Protein AF-A0A8C3XRW6-F1 (afdb_monomer)

InterPro domains:
  IPR001909 Krueppel-associated box [PF01352] (2-42)
  IPR001909 Krueppel-associated box [PS50805] (3-42)
  IPR001909 Krueppel-associated box [SM00349] (3-42)
  IPR001909 Krueppel-associated box [cd07765] (3-42)
  IPR036051 Krueppel-associated box domain superfamily [SSF109640] (1-42)
  IPR050169 Krueppel C2H2-type zinc-finger [PTHR23232] (1-42)

Secondary structure (DSSP, 8-state):
----GGGT-----HHHHHH--HHHHHHHHHHHHHHHHHHHT-

Organism: Chelydra serpentina (NCBI:txid8475)

Radius of gyration: 11.95 Å; Cα contacts (8 Å, |Δi|>4): 14; chains: 1; bounding box: 28×9×33 Å

Mean predicted aligned error: 2.49 Å

Nearest PDB structures (foldseek):
  7z36-assembly1_D  TM=9.544E-01  e=3.132E-02  Homo sapiens

Foldseek 3Di:
DQDDLVNVQDDDDPVRVVVDDPVRVVVNVVSSVVSVVVSVVD

Solvent-accessible surface area (backbone atoms only — not comparable to full-atom values): 2696 Å² total; per-residue (Å²): 129,84,77,53,52,80,82,73,58,85,84,71,53,76,71,58,56,67,70,49,50,75,67,54,52,52,49,51,55,53,52,53,50,51,48,44,54,53,46,78,73,110

Structure (mmCIF, N/CA/C/O backbone):
data_AF-A0A8C3XRW6-F1
#
_entry.id   AF-A0A8C3XRW6-F1
#
loop_
_atom_site.group_PDB
_atom_site.id
_atom_site.type_symbol
_atom_site.label_atom_id
_atom_site.label_alt_id
_atom_site.label_comp_id
_atom_site.label_asym_id
_atom_site.label_entity_id
_atom_site.label_seq_id
_atom_site.pdbx_PDB_ins_code
_atom_site.Cartn_x
_atom_site.Cartn_y
_atom_site.Cartn_z
_atom_site.occupancy
_atom_site.B_iso_or_equiv
_atom_site.auth_seq_id
_atom_site.auth_comp_id
_atom_site.auth_asym_id
_atom_site.auth_atom_id
_atom_site.pdbx_PDB_model_num
ATOM 1 N N . GLY A 1 1 ? -18.963 2.434 15.192 1.00 81.56 1 GLY A N 1
ATOM 2 C CA . GLY A 1 1 ? -18.501 1.033 15.199 1.00 81.56 1 GLY A CA 1
ATOM 3 C C . GLY A 1 1 ? -16.986 1.026 15.241 1.00 81.56 1 GLY A C 1
ATOM 4 O O . GLY A 1 1 ? -16.425 2.108 15.093 1.00 81.56 1 GLY A O 1
ATOM 5 N N . PRO A 1 2 ? -16.341 -0.126 15.483 1.00 87.38 2 PRO A N 1
ATOM 6 C CA . PRO A 1 2 ? -14.892 -0.248 15.326 1.00 87.38 2 PRO A CA 1
ATOM 7 C C . PRO A 1 2 ? -14.507 0.013 13.866 1.00 87.38 2 PRO A C 1
ATOM 9 O O . PRO A 1 2 ? -15.267 -0.351 12.969 1.00 87.38 2 PRO A O 1
ATOM 12 N N . VAL A 1 3 ? -13.363 0.662 13.651 1.00 92.88 3 VAL A N 1
ATOM 13 C CA . VAL A 1 3 ? -12.784 0.824 12.311 1.00 92.88 3 VAL A CA 1
ATOM 14 C C . VAL A 1 3 ? -12.319 -0.546 11.831 1.00 92.88 3 VAL A C 1
ATOM 16 O O . VAL A 1 3 ? -11.728 -1.307 12.594 1.00 92.88 3 VAL A O 1
ATOM 19 N N . THR A 1 4 ? -12.605 -0.864 10.578 1.00 95.81 4 THR A N 1
ATOM 20 C CA . THR A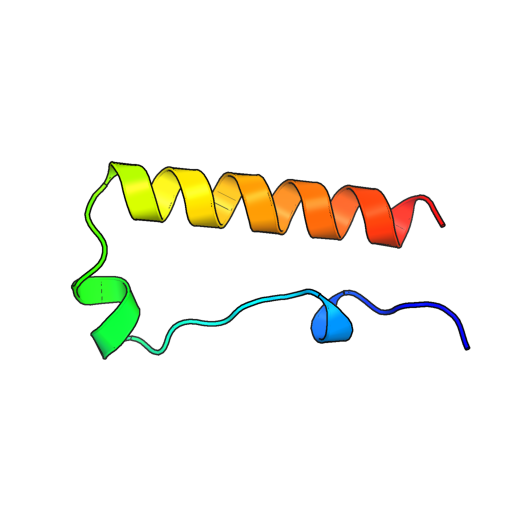 1 4 ? -12.200 -2.112 9.928 1.00 95.81 4 THR A CA 1
ATOM 21 C C . THR A 1 4 ? -11.038 -1.869 8.974 1.00 95.81 4 THR A C 1
ATOM 23 O O . THR A 1 4 ? -10.799 -0.747 8.526 1.00 95.81 4 THR A O 1
ATOM 26 N N . PHE A 1 5 ? -10.291 -2.924 8.651 1.00 95.62 5 PHE A N 1
ATOM 27 C CA . PHE A 1 5 ? -9.167 -2.796 7.727 1.00 95.62 5 PHE A CA 1
ATOM 28 C C . PHE A 1 5 ? -9.651 -2.436 6.318 1.00 95.62 5 PHE A C 1
ATOM 30 O O . PHE A 1 5 ? -9.027 -1.637 5.628 1.00 95.62 5 PHE A O 1
ATOM 37 N N . GLU A 1 6 ? -10.805 -2.963 5.918 1.00 96.25 6 GLU A N 1
ATOM 38 C CA . GLU A 1 6 ? -11.453 -2.705 4.636 1.00 96.25 6 GLU A CA 1
ATOM 39 C C . GLU A 1 6 ? -11.786 -1.222 4.419 1.00 96.25 6 GLU A C 1
ATOM 41 O O . GLU A 1 6 ? -11.802 -0.764 3.280 1.00 96.25 6 GLU A O 1
ATOM 46 N N . GLU A 1 7 ? -12.014 -0.455 5.490 1.00 96.19 7 GLU A N 1
ATOM 47 C CA . GLU A 1 7 ? -12.277 0.988 5.407 1.00 96.19 7 GLU A CA 1
ATOM 48 C C . GLU A 1 7 ? -11.016 1.817 5.116 1.00 96.19 7 GLU A C 1
ATOM 50 O O . GLU A 1 7 ? -11.125 2.958 4.667 1.00 96.19 7 GLU A O 1
ATOM 55 N N . VAL A 1 8 ? -9.823 1.262 5.356 1.00 95.69 8 VAL A N 1
ATOM 56 C CA . VAL A 1 8 ? -8.533 1.956 5.184 1.00 95.69 8 VAL A CA 1
ATOM 57 C C . VAL A 1 8 ? -7.625 1.302 4.139 1.00 95.69 8 VAL A C 1
ATOM 59 O O . VAL A 1 8 ? -6.578 1.852 3.789 1.00 95.69 8 VAL A O 1
ATOM 62 N N . ALA A 1 9 ? -7.996 0.129 3.632 1.00 96.88 9 ALA A N 1
ATOM 63 C CA . ALA A 1 9 ? -7.255 -0.567 2.598 1.00 96.88 9 ALA A CA 1
ATOM 64 C C . ALA A 1 9 ? -7.482 0.076 1.222 1.00 96.88 9 ALA A C 1
ATOM 66 O O . ALA A 1 9 ? -8.596 0.431 0.839 1.00 96.88 9 ALA A O 1
ATOM 67 N N . VAL A 1 10 ? -6.405 0.188 0.447 1.00 95.94 10 VAL A N 1
ATOM 68 C CA . VAL A 1 10 ? -6.450 0.596 -0.960 1.00 95.94 10 VAL A CA 1
ATOM 69 C C . VAL A 1 10 ? -6.200 -0.643 -1.801 1.00 95.94 10 VAL A C 1
ATOM 71 O O . VAL A 1 10 ? -5.318 -1.433 -1.483 1.00 95.94 10 VAL A O 1
ATOM 74 N N . TYR A 1 11 ? -6.949 -0.816 -2.885 1.00 95.00 11 TYR A N 1
ATOM 75 C CA . TYR A 1 11 ? -6.789 -1.961 -3.773 1.00 95.00 11 TYR A CA 1
ATOM 76 C C . TYR A 1 11 ? -6.507 -1.493 -5.186 1.00 95.00 11 TYR A C 1
ATOM 78 O O . TYR A 1 11 ? -7.196 -0.626 -5.716 1.00 95.00 11 TYR A O 1
ATOM 86 N N . PHE A 1 12 ? -5.509 -2.121 -5.795 1.00 96.44 12 PHE A N 1
ATOM 87 C CA . PHE A 1 12 ? -5.256 -2.003 -7.220 1.00 96.44 12 PHE A CA 1
ATOM 88 C C . PHE A 1 12 ? -5.895 -3.177 -7.951 1.00 96.44 12 PHE A C 1
ATOM 90 O O . PHE A 1 12 ? -5.812 -4.327 -7.507 1.00 96.44 12 PHE A O 1
ATOM 97 N N . THR A 1 13 ? -6.46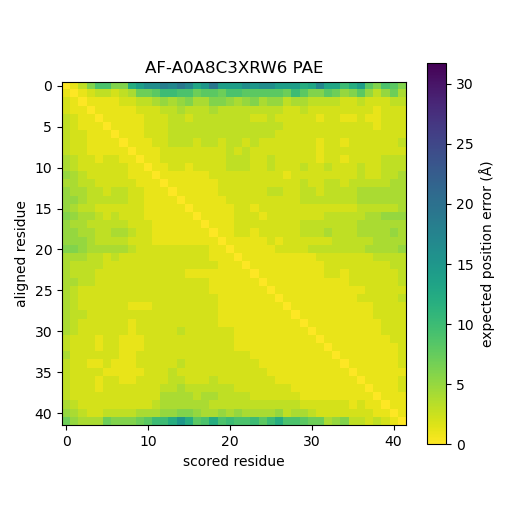9 -2.900 -9.116 1.00 97.31 13 THR A N 1
ATOM 98 C CA . THR A 1 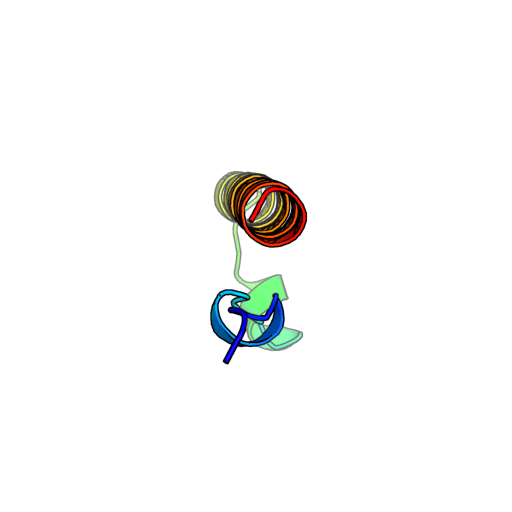13 ? -6.732 -3.933 -10.119 1.00 97.31 13 THR A CA 1
ATOM 99 C C . THR A 1 13 ? -5.419 -4.546 -10.612 1.00 97.31 13 THR A C 1
ATOM 101 O O . THR A 1 13 ? -4.318 -4.040 -10.360 1.00 97.31 13 THR A O 1
ATOM 104 N N . ARG A 1 14 ? -5.508 -5.661 -11.342 1.00 95.88 14 ARG A N 1
ATOM 105 C CA . ARG A 1 14 ? -4.320 -6.320 -11.897 1.00 95.88 14 ARG A CA 1
ATOM 106 C C . ARG A 1 14 ? -3.592 -5.408 -12.887 1.00 95.88 14 ARG A C 1
ATOM 108 O O . ARG A 1 14 ? -2.363 -5.378 -12.897 1.00 95.88 14 ARG A O 1
ATOM 115 N N . GLU A 1 15 ? -4.352 -4.679 -13.695 1.00 97.81 15 GLU A N 1
ATOM 116 C CA . GLU A 1 15 ? -3.869 -3.737 -14.698 1.00 97.81 15 GLU A CA 1
ATOM 117 C C . GLU A 1 15 ? -3.164 -2.547 -14.035 1.00 97.81 15 GLU A C 1
ATOM 119 O O . GLU A 1 15 ? -2.042 -2.222 -14.413 1.00 97.81 15 GLU A O 1
ATOM 124 N N . GLU A 1 16 ? -3.749 -1.955 -12.990 1.00 98.00 16 GLU A N 1
ATOM 125 C CA . GLU A 1 16 ? -3.115 -0.861 -12.239 1.00 98.00 16 GLU A CA 1
ATOM 126 C C . GLU A 1 16 ? -1.857 -1.331 -11.499 1.00 98.00 16 GLU A C 1
ATOM 128 O O . GLU A 1 16 ? -0.815 -0.680 -11.556 1.00 98.00 16 GLU A O 1
ATOM 133 N N . GLY A 1 17 ? -1.907 -2.508 -10.867 1.00 96.12 17 GLY A N 1
ATOM 134 C CA . GLY A 1 17 ? -0.758 -3.091 -10.172 1.00 96.12 17 GLY A CA 1
ATOM 135 C C . GLY A 1 17 ? 0.420 -3.401 -11.105 1.00 96.12 17 GLY A C 1
ATOM 136 O O . GLY A 1 17 ? 1.584 -3.353 -10.686 1.00 96.12 17 GLY A O 1
ATOM 137 N N . ALA A 1 18 ? 0.146 -3.691 -12.381 1.00 96.62 18 ALA A N 1
ATOM 138 C CA . ALA A 1 18 ? 1.169 -3.892 -13.403 1.00 96.62 18 ALA A CA 1
ATOM 139 C C . ALA A 1 18 ? 1.910 -2.594 -13.768 1.00 96.62 18 ALA A C 1
ATOM 141 O O . ALA A 1 18 ? 3.086 -2.670 -14.120 1.00 96.62 18 ALA A O 1
ATOM 142 N N . LEU A 1 19 ? 1.252 -1.437 -13.640 1.00 97.88 19 LEU A N 1
ATOM 143 C CA . LEU A 1 19 ? 1.814 -0.117 -13.943 1.00 97.88 19 LEU A CA 1
ATOM 144 C C . LEU A 1 19 ? 2.661 0.461 -12.805 1.00 97.88 19 LEU A C 1
ATOM 146 O O . LEU A 1 19 ? 3.439 1.381 -13.045 1.00 97.88 19 LEU A O 1
ATOM 150 N N . LEU A 1 20 ? 2.531 -0.071 -11.586 1.00 97.44 20 LEU A N 1
ATOM 151 C CA . LEU A 1 20 ? 3.335 0.377 -10.455 1.00 97.44 20 LEU A CA 1
ATOM 152 C C . LEU A 1 20 ? 4.811 0.036 -10.652 1.00 97.44 20 LEU A C 1
ATOM 154 O O . LEU A 1 20 ? 5.175 -1.130 -10.861 1.00 97.44 20 LEU A O 1
ATOM 158 N N . ASP A 1 21 ? 5.663 1.039 -10.481 1.00 98.25 21 ASP A N 1
ATOM 159 C CA . ASP A 1 21 ? 7.100 0.827 -10.405 1.00 98.25 21 ASP A CA 1
ATOM 160 C C . ASP A 1 21 ? 7.491 0.091 -9.097 1.00 98.25 21 ASP A C 1
ATOM 162 O O . ASP A 1 21 ? 6.690 -0.031 -8.157 1.00 98.25 21 ASP A O 1
ATOM 166 N N . PRO A 1 22 ? 8.719 -0.458 -9.004 1.00 98.12 22 PRO A N 1
ATOM 167 C CA . PRO A 1 22 ? 9.151 -1.191 -7.816 1.00 98.12 22 PRO A CA 1
ATOM 168 C C . PRO A 1 22 ? 9.068 -0.392 -6.507 1.00 98.12 22 PRO A C 1
ATOM 170 O O . PRO A 1 22 ? 8.751 -0.977 -5.470 1.00 98.12 22 PRO A O 1
ATOM 173 N N . ALA A 1 23 ? 9.321 0.920 -6.539 1.00 98.12 23 ALA A N 1
ATOM 174 C CA . ALA A 1 23 ? 9.257 1.768 -5.352 1.00 98.12 23 ALA A CA 1
ATOM 175 C C . ALA A 1 23 ? 7.804 1.978 -4.909 1.00 98.12 23 ALA A C 1
ATOM 177 O O . ALA A 1 23 ? 7.497 1.848 -3.725 1.00 98.12 23 ALA A O 1
ATOM 178 N N . GLN A 1 24 ? 6.889 2.195 -5.855 1.00 97.88 24 GLN A N 1
ATOM 179 C CA . GLN A 1 24 ? 5.456 2.294 -5.580 1.00 97.88 24 GLN A CA 1
ATOM 180 C C . GLN A 1 24 ? 4.889 0.993 -4.999 1.00 97.88 24 GLN A C 1
ATOM 182 O O . GLN A 1 24 ? 4.112 1.030 -4.046 1.00 97.88 24 GLN A O 1
ATOM 187 N N . ARG A 1 25 ? 5.311 -0.173 -5.507 1.00 97.50 25 ARG A N 1
ATOM 188 C CA . ARG A 1 25 ? 4.906 -1.478 -4.949 1.00 97.50 25 ARG A CA 1
ATOM 189 C C . ARG A 1 25 ? 5.411 -1.686 -3.525 1.00 97.50 25 ARG A C 1
ATOM 191 O O . ARG A 1 25 ? 4.687 -2.248 -2.704 1.00 97.50 25 ARG A O 1
ATOM 198 N N . ALA A 1 26 ? 6.644 -1.270 -3.241 1.00 98.12 26 ALA A N 1
ATOM 199 C CA . ALA A 1 26 ? 7.207 -1.339 -1.898 1.00 98.12 26 ALA A CA 1
ATOM 200 C C . ALA A 1 26 ? 6.441 -0.424 -0.932 1.00 98.12 26 ALA A C 1
ATOM 202 O O . ALA A 1 26 ? 6.043 -0.873 0.141 1.00 98.12 26 ALA A O 1
ATOM 203 N N . LEU A 1 27 ? 6.161 0.814 -1.352 1.00 98.25 27 LEU A N 1
ATOM 204 C CA . LEU A 1 27 ? 5.387 1.772 -0.568 1.00 98.25 27 LEU A CA 1
ATOM 205 C C . LEU A 1 27 ? 3.967 1.269 -0.293 1.00 98.25 27 LEU A C 1
ATOM 207 O O . LEU A 1 27 ? 3.529 1.297 0.849 1.00 98.25 27 LEU A O 1
ATOM 211 N N . TYR A 1 28 ? 3.276 0.746 -1.308 1.00 97.75 28 TYR A N 1
ATOM 212 C CA . TYR A 1 28 ? 1.946 0.158 -1.147 1.00 97.75 28 TYR A CA 1
ATOM 213 C C . TYR A 1 28 ? 1.922 -0.923 -0.058 1.00 97.75 28 TYR A C 1
ATOM 215 O O . TYR A 1 28 ? 1.071 -0.893 0.827 1.00 97.75 28 TYR A O 1
ATOM 223 N N . ARG A 1 29 ? 2.884 -1.855 -0.087 1.00 97.38 29 ARG A N 1
ATOM 224 C CA . ARG A 1 29 ? 2.983 -2.919 0.923 1.00 97.38 29 ARG A CA 1
ATOM 225 C C . ARG A 1 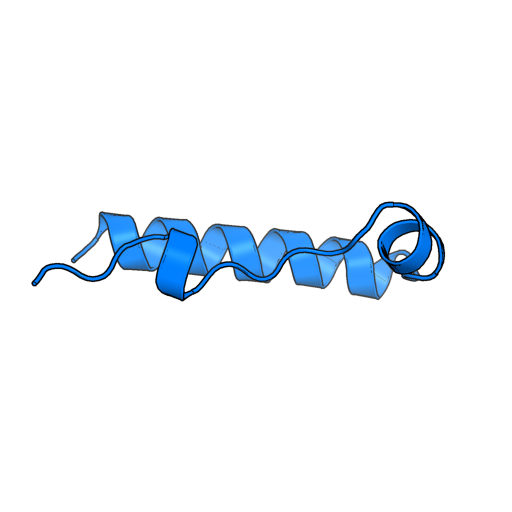29 ? 3.236 -2.359 2.319 1.00 97.38 29 ARG A C 1
ATOM 227 O O . ARG A 1 29 ? 2.597 -2.819 3.257 1.00 97.38 29 ARG A O 1
ATOM 234 N N . ALA A 1 30 ? 4.132 -1.380 2.441 1.00 98.44 30 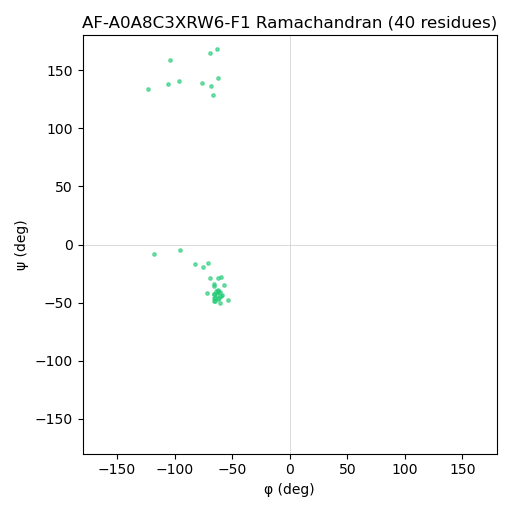ALA A N 1
ATOM 235 C CA . ALA A 1 30 ? 4.449 -0.751 3.719 1.00 98.44 30 ALA A CA 1
ATOM 236 C C . ALA A 1 30 ? 3.228 -0.036 4.319 1.00 98.44 30 ALA A C 1
ATOM 238 O O . ALA A 1 30 ? 2.891 -0.271 5.473 1.00 98.44 30 ALA A O 1
ATOM 239 N N . VAL A 1 31 ? 2.516 0.759 3.514 1.00 97.81 31 VAL A 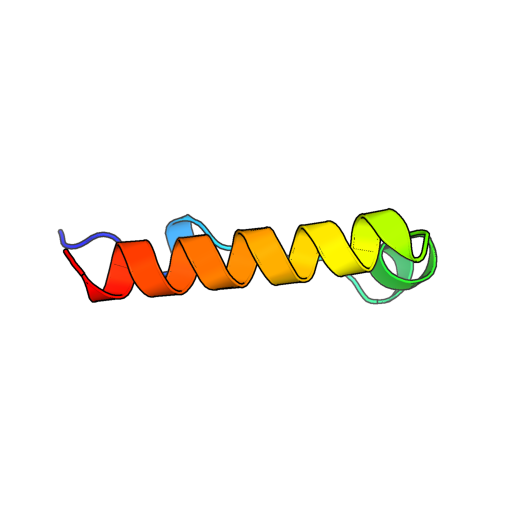N 1
ATOM 240 C CA . VAL A 1 31 ? 1.321 1.490 3.964 1.00 97.81 31 VAL A CA 1
ATOM 241 C C . VAL A 1 31 ? 0.190 0.532 4.341 1.00 97.81 31 VAL A C 1
ATOM 243 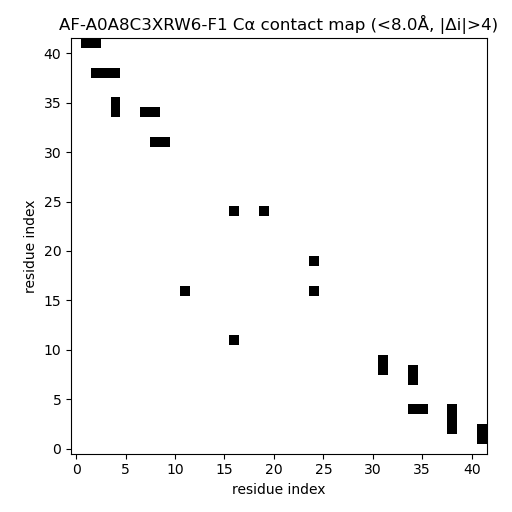O O . VAL A 1 31 ? -0.455 0.714 5.367 1.00 97.81 31 VAL A O 1
ATOM 246 N N . MET A 1 32 ? -0.055 -0.521 3.553 1.00 97.75 32 MET A N 1
ATOM 247 C CA . MET A 1 32 ? -1.092 -1.505 3.896 1.00 97.75 32 MET A CA 1
ATOM 248 C C . MET A 1 32 ? -0.756 -2.291 5.166 1.00 97.75 32 MET A C 1
ATOM 250 O O . MET A 1 32 ? -1.661 -2.624 5.927 1.00 97.75 32 MET A O 1
ATOM 254 N N . GLN A 1 33 ? 0.526 -2.564 5.414 1.00 98.25 33 GLN A N 1
ATOM 255 C CA . GLN A 1 33 ? 0.968 -3.179 6.660 1.00 98.25 33 GLN A CA 1
ATOM 256 C C . GLN A 1 33 ? 0.734 -2.252 7.861 1.00 98.25 33 GLN A C 1
ATOM 258 O O . GLN A 1 33 ? 0.130 -2.682 8.840 1.00 98.25 33 GLN A O 1
ATOM 263 N N . GLU A 1 34 ? 1.137 -0.984 7.763 1.00 98.00 34 GLU A N 1
ATOM 264 C CA . GLU A 1 34 ? 0.904 0.016 8.812 1.00 98.00 34 GLU A CA 1
ATOM 265 C C . GLU A 1 34 ? -0.596 0.182 9.106 1.00 98.00 34 GLU A C 1
ATOM 267 O O . GLU A 1 34 ? -1.013 0.189 10.263 1.00 98.00 34 GLU A O 1
ATOM 272 N N . ASN A 1 35 ? -1.435 0.232 8.067 1.00 97.50 35 ASN A N 1
ATOM 273 C CA . ASN A 1 35 ? -2.888 0.306 8.225 1.00 97.50 35 ASN A CA 1
ATOM 274 C C . ASN A 1 35 ? -3.454 -0.906 8.977 1.00 97.50 35 ASN A C 1
ATOM 276 O O . ASN A 1 35 ? -4.328 -0.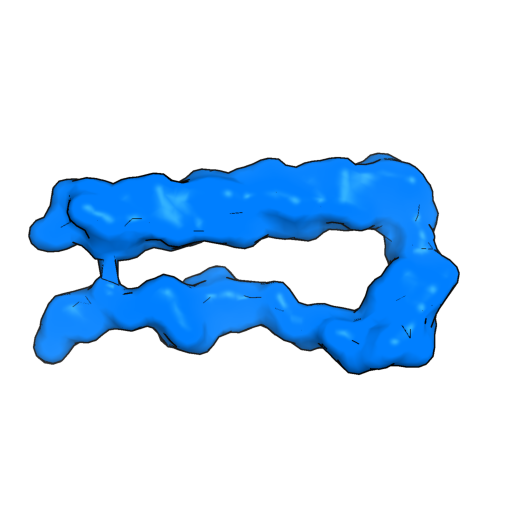743 9.828 1.00 97.50 35 ASN A O 1
ATOM 280 N N . TYR A 1 36 ? -2.961 -2.113 8.687 1.00 97.56 36 TYR A N 1
ATOM 281 C CA . TYR A 1 36 ? -3.391 -3.329 9.375 1.00 97.56 36 TYR A CA 1
ATOM 282 C C . TYR A 1 36 ? -2.995 -3.302 10.855 1.00 97.56 36 TYR A C 1
ATOM 284 O O . TYR A 1 36 ? -3.836 -3.524 11.725 1.00 97.56 36 TYR A O 1
ATOM 292 N N . GLU A 1 37 ? -1.735 -2.971 11.143 1.00 97.50 37 GLU A N 1
ATOM 293 C CA . GLU A 1 37 ? -1.209 -2.872 12.507 1.00 97.50 37 GLU A CA 1
ATOM 294 C C . GLU A 1 37 ? -1.980 -1.828 13.326 1.00 97.50 37 GLU A C 1
ATOM 296 O O . GLU A 1 37 ? -2.417 -2.123 14.442 1.00 97.50 37 GLU A O 1
ATOM 301 N N . ASN A 1 38 ? -2.249 -0.658 12.741 1.00 96.00 38 ASN A N 1
ATOM 302 C CA . ASN A 1 38 ? -3.046 0.392 13.367 1.00 96.00 38 ASN A CA 1
ATOM 303 C C . ASN A 1 38 ? -4.464 -0.086 13.690 1.00 96.00 38 ASN A C 1
ATOM 305 O O . ASN A 1 38 ? -4.887 0.042 14.832 1.00 96.00 38 ASN A O 1
ATOM 309 N N . VAL A 1 39 ? -5.180 -0.687 12.732 1.00 95.94 39 VAL A N 1
ATOM 310 C CA . VAL A 1 39 ? -6.548 -1.184 12.966 1.00 95.94 39 VAL A CA 1
ATOM 311 C C . VAL A 1 39 ? -6.580 -2.283 14.027 1.00 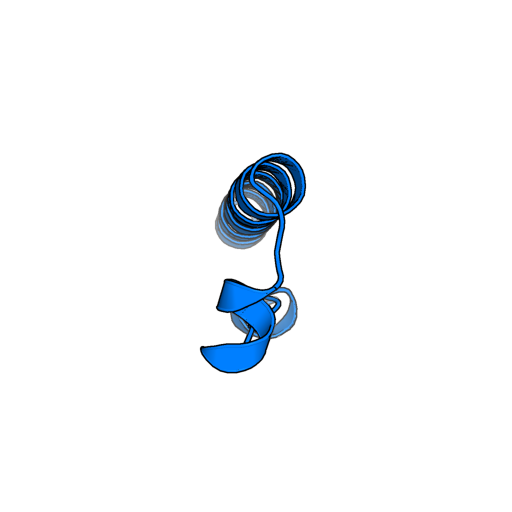95.94 39 VAL A C 1
ATOM 313 O O . VAL A 1 39 ? -7.473 -2.289 14.866 1.00 95.94 39 VAL A O 1
ATOM 316 N N . THR A 1 40 ? -5.601 -3.191 14.035 1.00 94.44 40 THR A N 1
ATOM 317 C CA . THR A 1 40 ? -5.533 -4.272 15.038 1.00 94.44 40 THR A CA 1
ATOM 318 C C . THR A 1 40 ? -5.174 -3.794 16.447 1.00 94.44 40 THR A C 1
ATOM 320 O O . THR A 1 40 ? -5.370 -4.539 17.405 1.00 94.44 40 THR A O 1
ATOM 323 N N . SER A 1 41 ? -4.646 -2.574 16.573 1.00 92.69 41 SER A N 1
ATOM 324 C CA . SER A 1 41 ? -4.233 -1.975 17.846 1.00 92.69 41 SER A CA 1
ATOM 325 C C . SER A 1 41 ? -5.307 -1.081 18.485 1.00 92.69 41 SER A C 1
ATOM 327 O O . SER A 1 41 ? -5.078 -0.569 19.583 1.00 92.69 41 SER A O 1
ATOM 329 N N . LEU A 1 42 ? -6.441 -0.863 17.805 1.00 87.94 42 LEU A N 1
ATOM 330 C CA . LEU A 1 42 ? -7.588 -0.066 18.271 1.00 87.94 42 LEU A CA 1
ATOM 331 C C . LEU A 1 42 ? -8.616 -0.925 19.017 1.00 87.94 42 LEU A C 1
ATOM 333 O O . LEU A 1 42 ? -9.224 -0.380 19.968 1.00 87.94 42 LEU A O 1
#

pLDDT: mean 96.05, std 3.28, range [81.56, 98.44]

Sequence (42 aa):
GPVTFEEVAVYFTREEGALLDPAQRALYRAVMQENYENVTSL